Protein AF-A0A7Y1Y5A2-F1 (afdb_monomer_lite)

Foldseek 3Di:
DDPDDPPVVVVVVVVVVVVVVVVVVVVVVVVVVVLLVVLLVVLVVLVVVLVVLVVVLVPDPDPVLNVLSVVLSVLSVVLSVCSNVSNPDPVSVVSVVSSVVSNVVSVVVVVVVVPDD

pLDDT: mean 85.18, std 19.76, range [40.03, 98.5]

Structure (mmCIF, N/CA/C/O backbone):
data_AF-A0A7Y1Y5A2-F1
#
_entry.id   AF-A0A7Y1Y5A2-F1
#
loop_
_atom_site.group_PDB
_atom_site.id
_atom_site.type_symbol
_atom_site.label_atom_id
_atom_site.label_alt_id
_atom_site.label_comp_id
_atom_site.label_asym_id
_atom_site.label_entity_id
_atom_site.label_seq_id
_atom_site.pdbx_PDB_ins_code
_atom_site.Cartn_x
_atom_site.Cartn_y
_atom_site.Cartn_z
_atom_site.occupancy
_atom_site.B_iso_or_equiv
_atom_site.auth_seq_id
_atom_site.auth_comp_id
_atom_site.auth_asym_id
_atom_site.auth_atom_id
_atom_site.pdbx_PDB_model_num
ATOM 1 N N . MET A 1 1 ? 33.765 8.701 -71.298 1.00 40.91 1 MET A N 1
ATOM 2 C CA . MET A 1 1 ? 32.925 9.535 -70.404 1.00 40.91 1 MET A CA 1
ATOM 3 C C . MET A 1 1 ? 32.492 8.677 -69.219 1.00 40.91 1 MET A C 1
ATOM 5 O 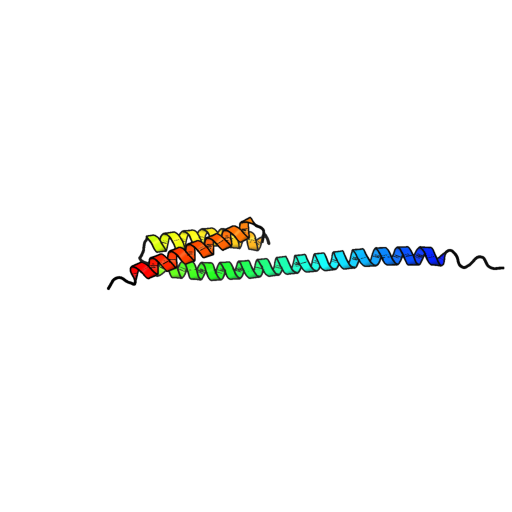O . MET A 1 1 ? 32.270 7.490 -69.402 1.00 40.91 1 MET A O 1
ATOM 9 N N . ARG A 1 2 ? 32.544 9.241 -68.010 1.00 42.41 2 ARG A N 1
ATOM 10 C CA . ARG A 1 2 ? 32.721 8.562 -66.708 1.00 42.41 2 ARG A CA 1
ATOM 11 C C . ARG A 1 2 ? 31.508 7.714 -66.248 1.00 42.41 2 ARG A C 1
ATOM 13 O O . ARG A 1 2 ? 30.408 8.260 -66.230 1.00 42.41 2 ARG A O 1
ATOM 20 N N . PRO A 1 3 ? 31.686 6.466 -65.763 1.00 47.38 3 PRO A N 1
ATOM 21 C CA . PRO A 1 3 ? 30.667 5.735 -65.011 1.00 47.38 3 PRO A CA 1
ATOM 22 C C . PRO A 1 3 ? 30.892 5.981 -63.509 1.00 47.38 3 PRO A C 1
ATOM 24 O O . PRO A 1 3 ? 31.727 5.326 -62.900 1.00 47.38 3 PRO A O 1
ATOM 27 N N . GLY A 1 4 ? 30.234 6.977 -62.907 1.00 48.69 4 GLY A N 1
ATOM 28 C CA . GLY A 1 4 ? 30.611 7.390 -61.541 1.00 48.69 4 GLY A CA 1
ATOM 29 C C . GLY A 1 4 ? 29.525 7.957 -60.633 1.00 48.69 4 GLY A C 1
ATOM 30 O O . GLY A 1 4 ? 29.872 8.477 -59.584 1.00 48.69 4 GLY A O 1
ATOM 31 N N . ILE A 1 5 ? 28.238 7.906 -60.998 1.00 48.41 5 ILE A N 1
ATOM 32 C CA . ILE A 1 5 ? 27.195 8.628 -60.232 1.00 48.41 5 ILE A CA 1
ATOM 33 C C . ILE A 1 5 ? 26.081 7.719 -59.674 1.00 48.41 5 ILE A C 1
ATOM 35 O O . ILE A 1 5 ? 25.349 8.133 -58.787 1.00 48.41 5 ILE A O 1
ATOM 39 N N . LYS A 1 6 ? 25.970 6.447 -60.086 1.00 47.44 6 LYS A N 1
ATOM 40 C CA . LYS A 1 6 ? 24.827 5.594 -59.683 1.00 47.44 6 LYS A CA 1
ATOM 41 C C . LYS A 1 6 ? 25.015 4.757 -58.407 1.00 47.44 6 LYS A C 1
ATOM 43 O O . LYS A 1 6 ? 24.038 4.204 -57.923 1.00 47.44 6 LYS A O 1
ATOM 48 N N . ILE A 1 7 ? 26.228 4.656 -57.852 1.00 48.53 7 ILE A N 1
ATOM 49 C CA . ILE A 1 7 ? 26.501 3.778 -56.690 1.00 48.53 7 ILE A CA 1
ATOM 50 C C . ILE A 1 7 ? 26.353 4.520 -55.349 1.00 48.53 7 ILE A C 1
ATOM 52 O O . ILE A 1 7 ? 26.009 3.911 -54.342 1.00 48.53 7 ILE A O 1
ATOM 56 N N . ILE A 1 8 ? 26.523 5.846 -55.324 1.00 47.47 8 ILE A N 1
ATOM 57 C CA . ILE A 1 8 ? 26.500 6.619 -54.069 1.00 47.47 8 ILE A CA 1
ATOM 58 C C . ILE A 1 8 ? 25.068 6.776 -53.515 1.00 47.47 8 ILE A C 1
ATOM 60 O O . ILE A 1 8 ? 24.879 6.887 -52.308 1.00 47.47 8 ILE A O 1
ATOM 64 N N . THR A 1 9 ? 24.036 6.703 -54.361 1.00 46.31 9 THR A N 1
ATOM 65 C CA . THR A 1 9 ? 22.643 6.928 -53.934 1.00 46.31 9 THR A CA 1
ATOM 66 C C . THR A 1 9 ? 22.047 5.762 -53.131 1.00 46.31 9 THR A C 1
ATOM 68 O O . THR A 1 9 ? 21.180 5.990 -52.295 1.00 46.31 9 THR A O 1
ATOM 71 N N . ALA A 1 10 ? 22.519 4.524 -53.321 1.00 47.31 10 ALA A N 1
ATOM 72 C CA . ALA A 1 10 ? 21.979 3.361 -52.605 1.00 47.31 10 ALA A CA 1
ATOM 73 C C . ALA A 1 10 ? 22.532 3.220 -51.172 1.00 47.31 10 ALA A C 1
ATOM 75 O O . ALA A 1 10 ? 21.812 2.792 -50.274 1.00 47.31 10 ALA A O 1
ATOM 76 N N . ALA A 1 11 ? 23.783 3.630 -50.930 1.00 49.28 11 ALA A N 1
ATOM 77 C CA . ALA A 1 11 ? 24.403 3.538 -49.605 1.00 49.28 11 ALA A CA 1
ATOM 78 C C . ALA A 1 11 ? 23.849 4.577 -48.608 1.00 49.28 11 ALA A C 1
ATOM 80 O O . ALA A 1 11 ? 23.753 4.295 -47.416 1.00 49.28 11 ALA A O 1
ATOM 81 N N . LEU A 1 12 ? 23.423 5.754 -49.087 1.00 47.47 12 LEU A N 1
ATOM 82 C CA . LEU A 1 12 ? 22.849 6.793 -48.225 1.00 47.47 12 LEU A CA 1
ATOM 83 C C . LEU A 1 12 ? 21.431 6.442 -47.733 1.00 47.47 12 LEU A C 1
ATOM 85 O O . LEU A 1 12 ? 21.041 6.849 -46.642 1.00 47.47 12 LEU A O 1
ATOM 89 N N . LEU A 1 13 ? 20.671 5.658 -48.508 1.00 46.03 13 LEU A N 1
ATOM 90 C CA . LEU A 1 13 ? 19.299 5.272 -48.157 1.00 46.03 13 LEU A CA 1
ATOM 91 C C . LEU A 1 13 ? 19.255 4.149 -47.101 1.00 46.03 13 LEU A C 1
ATOM 93 O O . LEU A 1 13 ? 18.339 4.115 -46.285 1.00 46.03 13 LEU A O 1
ATOM 97 N N . ALA A 1 14 ? 20.269 3.276 -47.058 1.00 50.94 14 ALA A N 1
ATOM 98 C CA . ALA A 1 14 ? 20.388 2.236 -46.031 1.00 50.94 14 ALA A CA 1
ATOM 99 C C . ALA A 1 14 ? 20.817 2.798 -44.659 1.00 50.94 14 ALA A C 1
ATOM 101 O O . ALA A 1 14 ? 20.332 2.343 -43.625 1.00 50.94 14 ALA A O 1
ATOM 102 N N . ALA A 1 15 ? 21.670 3.829 -44.636 1.00 51.53 15 ALA A N 1
ATOM 103 C CA . ALA A 1 15 ? 22.109 4.474 -43.394 1.00 51.53 15 ALA A CA 1
ATOM 104 C C . ALA A 1 15 ? 20.993 5.287 -42.703 1.00 51.53 15 ALA A C 1
ATOM 106 O O . ALA A 1 15 ? 20.978 5.391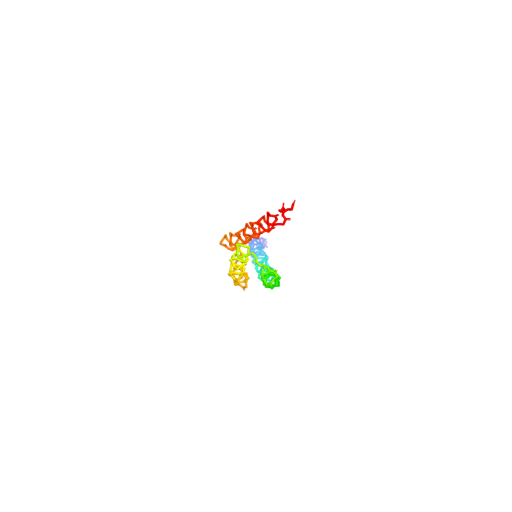 -41.479 1.00 51.53 15 ALA A O 1
ATOM 107 N N . ALA A 1 16 ? 20.026 5.814 -43.463 1.00 51.56 16 ALA A N 1
ATOM 108 C CA . ALA A 1 16 ? 18.895 6.563 -42.912 1.00 51.56 16 ALA A CA 1
ATOM 109 C C . ALA A 1 16 ? 17.858 5.672 -42.198 1.00 51.56 16 ALA A C 1
ATOM 111 O O . ALA A 1 16 ? 17.212 6.129 -41.261 1.00 51.56 16 ALA A O 1
ATOM 112 N N . MET A 1 17 ? 17.716 4.400 -42.594 1.00 51.47 17 MET A N 1
ATOM 113 C CA . MET A 1 17 ? 16.771 3.467 -41.955 1.00 51.47 17 MET A CA 1
ATOM 114 C C . MET A 1 17 ? 17.340 2.795 -40.697 1.00 51.47 17 MET A C 1
ATOM 116 O O . MET A 1 17 ? 16.584 2.466 -39.789 1.00 51.47 17 MET A O 1
ATOM 120 N N . ALA A 1 18 ? 18.665 2.648 -40.597 1.00 54.00 18 ALA A N 1
ATOM 121 C CA . ALA A 1 18 ? 19.318 2.110 -39.400 1.00 54.00 18 ALA A CA 1
ATOM 122 C C . ALA A 1 18 ? 19.344 3.110 -38.224 1.00 54.00 18 ALA A C 1
ATOM 124 O O . ALA A 1 18 ? 19.296 2.699 -37.069 1.00 54.00 18 ALA A O 1
ATOM 125 N N . GLY A 1 19 ? 19.390 4.421 -38.501 1.00 51.88 19 GLY A N 1
ATOM 126 C CA . GLY A 1 19 ? 19.444 5.459 -37.462 1.00 51.88 19 GLY A CA 1
ATOM 127 C C . GLY A 1 19 ? 18.127 5.688 -36.708 1.00 51.88 19 GLY A C 1
ATOM 128 O O . GLY A 1 19 ? 18.161 6.103 -35.554 1.00 51.88 19 GLY A O 1
ATOM 129 N N . VAL A 1 20 ? 16.977 5.396 -37.327 1.00 52.53 20 VAL A N 1
ATOM 130 C CA . VAL A 1 20 ? 15.652 5.594 -36.706 1.00 52.53 20 VAL A CA 1
ATOM 131 C C . VAL A 1 20 ? 15.326 4.481 -35.702 1.00 52.53 20 VAL A C 1
ATOM 133 O O . VAL A 1 20 ? 14.803 4.776 -34.636 1.00 52.53 20 VAL A O 1
ATOM 136 N N . GLY A 1 21 ? 15.694 3.225 -35.986 1.00 58.22 21 GLY A N 1
ATOM 137 C CA . GLY A 1 21 ? 15.420 2.097 -35.082 1.00 58.22 21 GLY A CA 1
ATOM 138 C C . GLY A 1 21 ? 16.254 2.098 -33.794 1.00 58.22 21 GLY A C 1
ATOM 139 O O . GLY A 1 21 ? 15.750 1.726 -32.743 1.00 58.22 21 GLY A O 1
ATOM 140 N N . ILE A 1 22 ? 17.508 2.564 -33.851 1.00 61.59 22 ILE A N 1
ATOM 141 C CA . ILE A 1 22 ? 18.399 2.609 -32.674 1.00 61.59 22 ILE A CA 1
ATOM 142 C C . ILE A 1 22 ? 17.979 3.716 -31.696 1.00 61.59 22 ILE A C 1
ATOM 144 O O . ILE A 1 22 ? 18.041 3.524 -30.486 1.00 61.59 22 ILE A O 1
ATOM 148 N N . ALA A 1 23 ? 17.531 4.870 -32.203 1.00 66.19 23 ALA A N 1
ATOM 149 C CA . ALA A 1 23 ? 17.055 5.962 -31.353 1.00 66.19 23 ALA A CA 1
ATOM 150 C C . ALA A 1 23 ? 15.769 5.589 -30.590 1.00 66.19 23 ALA A C 1
ATOM 152 O O . ALA A 1 23 ? 15.613 5.979 -29.436 1.00 66.19 23 ALA A O 1
ATOM 153 N N . ASP A 1 24 ? 14.883 4.815 -31.220 1.00 77.38 24 ASP A N 1
ATOM 154 C CA . ASP A 1 24 ? 13.641 4.321 -30.612 1.00 77.38 24 ASP A CA 1
ATOM 155 C C . ASP A 1 24 ? 13.923 3.244 -29.543 1.00 77.38 24 ASP A C 1
ATOM 157 O O . ASP A 1 24 ? 13.370 3.270 -28.446 1.00 77.38 24 ASP A O 1
ATOM 161 N N . GLU A 1 25 ? 14.884 2.350 -29.802 1.00 81.38 25 GLU A N 1
ATOM 162 C CA . GLU A 1 25 ? 15.299 1.319 -28.843 1.00 81.38 25 GLU A CA 1
ATOM 163 C C . GLU A 1 25 ? 15.967 1.908 -27.586 1.00 81.38 25 GLU A C 1
ATOM 165 O O . GLU A 1 25 ? 15.673 1.484 -26.466 1.00 81.38 25 GLU A O 1
ATOM 170 N N . GLU A 1 26 ? 16.846 2.902 -27.740 1.00 86.25 26 GLU A N 1
ATOM 171 C CA . GLU A 1 26 ? 17.478 3.570 -26.595 1.00 86.25 26 GLU A CA 1
ATOM 172 C C . GLU A 1 26 ? 16.468 4.389 -25.777 1.00 86.25 26 GLU A C 1
ATOM 174 O O . GLU A 1 26 ? 16.506 4.351 -24.545 1.00 86.25 26 GLU A O 1
ATOM 179 N N . ALA A 1 27 ? 15.509 5.050 -26.435 1.00 89.50 27 ALA A N 1
ATOM 180 C CA . ALA A 1 27 ? 14.418 5.742 -25.752 1.00 89.50 27 ALA A CA 1
ATOM 181 C C . ALA A 1 27 ? 13.516 4.768 -24.972 1.00 89.50 27 ALA A C 1
ATOM 183 O O . ALA A 1 27 ? 13.146 5.050 -23.830 1.00 89.50 27 ALA A O 1
ATOM 184 N N . ALA A 1 28 ? 13.207 3.598 -25.540 1.00 90.81 28 ALA A N 1
ATOM 185 C CA . ALA A 1 28 ? 12.440 2.557 -24.860 1.00 90.81 28 ALA A CA 1
ATOM 186 C C . ALA A 1 28 ? 13.176 2.012 -23.624 1.00 90.81 28 ALA A C 1
ATOM 188 O O . ALA A 1 28 ? 12.582 1.895 -22.552 1.00 90.81 28 ALA A O 1
ATOM 189 N N . LYS A 1 29 ? 14.486 1.743 -23.731 1.00 93.62 29 LYS A N 1
ATOM 190 C CA . LYS A 1 29 ? 15.318 1.322 -22.587 1.00 93.62 29 LYS A CA 1
ATOM 191 C C . LYS A 1 29 ? 15.357 2.377 -21.485 1.00 93.62 29 LYS A C 1
ATOM 193 O O . LYS A 1 29 ? 15.308 2.031 -20.307 1.00 93.62 29 LYS A O 1
ATOM 198 N N . GLU A 1 30 ? 15.461 3.654 -21.845 1.00 94.44 30 GLU A N 1
ATOM 199 C CA . GLU A 1 30 ? 15.415 4.751 -20.876 1.00 94.44 30 GLU A CA 1
ATOM 200 C C . GLU A 1 30 ? 14.043 4.837 -20.192 1.00 94.44 30 GLU A C 1
ATOM 202 O O . GLU A 1 30 ? 13.976 5.024 -18.977 1.00 94.44 30 GLU A O 1
ATOM 207 N N . GLY A 1 31 ? 12.957 4.650 -20.947 1.00 95.25 31 GLY A N 1
ATOM 208 C CA . GLY A 1 31 ? 11.596 4.590 -20.415 1.00 95.25 31 GLY A CA 1
ATOM 209 C C . GLY A 1 31 ? 11.414 3.477 -19.382 1.00 95.25 31 GLY A C 1
ATOM 210 O O . GLY A 1 31 ? 10.926 3.745 -18.287 1.00 95.25 31 GLY A O 1
ATOM 211 N N . LEU A 1 32 ? 11.880 2.262 -19.687 1.00 96.06 32 LEU A N 1
ATOM 212 C CA . LEU A 1 32 ? 11.815 1.121 -18.766 1.00 96.06 32 LEU A CA 1
ATOM 213 C C . LEU A 1 32 ? 12.616 1.366 -17.482 1.00 96.06 32 LEU A C 1
ATOM 215 O O . LEU A 1 32 ? 12.112 1.117 -16.395 1.00 96.06 32 LEU A O 1
ATOM 219 N N . LYS A 1 33 ? 13.823 1.936 -17.585 1.00 97.19 33 LYS A N 1
ATOM 220 C CA . LYS A 1 33 ? 14.625 2.291 -16.401 1.00 97.19 33 LYS A CA 1
ATOM 221 C C . LYS A 1 33 ? 13.942 3.338 -15.524 1.00 97.19 33 LYS A C 1
ATOM 223 O O . LYS A 1 33 ? 14.014 3.260 -14.304 1.00 97.19 33 LYS A O 1
ATOM 228 N N . LYS A 1 34 ? 13.307 4.346 -16.133 1.00 97.12 34 LYS A N 1
ATOM 229 C CA . LYS A 1 34 ? 12.553 5.367 -15.388 1.00 97.12 34 LYS A CA 1
ATOM 230 C C . LYS A 1 34 ? 11.355 4.764 -14.669 1.00 97.12 34 LYS A C 1
ATOM 232 O O . LYS A 1 34 ? 11.073 5.172 -13.549 1.00 97.12 34 LYS A O 1
ATOM 237 N N . HIS A 1 35 ? 10.667 3.827 -15.316 1.00 97.62 35 HIS A N 1
ATOM 238 C CA . HIS A 1 35 ? 9.555 3.098 -14.720 1.00 97.62 35 HIS A CA 1
ATOM 239 C C . HIS A 1 35 ? 10.021 2.241 -13.541 1.00 97.62 35 HIS A C 1
ATOM 241 O O . HIS A 1 35 ? 9.503 2.446 -12.456 1.00 97.62 35 HIS A O 1
ATOM 247 N N . GLU A 1 36 ? 11.071 1.432 -13.697 1.00 97.56 36 GLU A N 1
ATOM 248 C CA . GLU A 1 36 ? 11.683 0.650 -12.607 1.00 97.56 36 GLU A CA 1
ATOM 249 C C . GLU A 1 36 ? 12.040 1.523 -11.391 1.00 97.56 36 GLU A C 1
ATOM 251 O O . GLU A 1 36 ? 11.579 1.269 -10.279 1.00 97.56 36 GLU A O 1
ATOM 256 N N . VAL A 1 37 ? 12.788 2.612 -11.605 1.00 98.06 37 VAL A N 1
ATOM 257 C CA . VAL A 1 37 ? 13.172 3.535 -10.521 1.00 98.06 37 VAL A CA 1
ATOM 258 C C . VAL A 1 37 ? 11.946 4.198 -9.886 1.00 98.06 37 VAL A C 1
ATOM 260 O O . VAL A 1 37 ? 11.907 4.396 -8.672 1.00 98.06 37 VAL A O 1
ATOM 263 N N . GLY A 1 38 ? 10.952 4.565 -10.696 1.00 98.19 38 GLY A N 1
ATOM 264 C CA . GLY A 1 38 ? 9.708 5.161 -10.221 1.00 98.19 38 GLY A CA 1
ATOM 265 C C . GLY A 1 38 ? 8.885 4.195 -9.373 1.00 98.19 38 GLY A C 1
ATOM 266 O O . GLY A 1 38 ? 8.420 4.582 -8.306 1.00 98.19 38 GLY A O 1
ATOM 267 N N . SER A 1 39 ? 8.752 2.944 -9.812 1.00 98.19 39 SER A N 1
ATOM 268 C CA . SER A 1 39 ? 8.022 1.896 -9.101 1.00 98.19 39 SER A CA 1
ATOM 269 C C . SER A 1 39 ? 8.684 1.538 -7.775 1.00 98.19 39 SER A C 1
ATOM 271 O O . SER A 1 39 ? 7.990 1.485 -6.771 1.00 98.19 39 SER A O 1
ATOM 273 N N . GLN A 1 40 ? 10.015 1.411 -7.723 1.00 98.00 40 GLN A N 1
ATOM 274 C CA . GLN A 1 40 ? 10.730 1.180 -6.457 1.00 98.00 40 GLN A CA 1
ATOM 275 C C . GLN A 1 40 ? 10.600 2.351 -5.487 1.00 98.00 40 GLN A C 1
ATOM 277 O O . GLN A 1 40 ? 10.448 2.159 -4.284 1.00 98.00 40 GLN A O 1
ATOM 282 N N . LYS A 1 41 ? 10.654 3.585 -6.002 1.00 98.25 41 LYS A N 1
ATOM 283 C CA . LYS A 1 41 ? 10.420 4.770 -5.174 1.00 98.25 41 LYS A CA 1
ATOM 284 C C . LYS A 1 41 ? 9.012 4.746 -4.582 1.00 98.25 41 LYS A C 1
ATOM 286 O O . LYS A 1 41 ? 8.866 5.013 -3.397 1.00 98.25 41 LYS A O 1
ATOM 291 N N . LEU A 1 42 ? 8.008 4.411 -5.394 1.00 97.69 42 LEU A N 1
ATOM 292 C CA . LEU A 1 42 ? 6.626 4.306 -4.939 1.00 97.69 42 LEU A CA 1
ATOM 293 C C . LEU A 1 42 ? 6.439 3.154 -3.941 1.00 97.69 42 LEU A C 1
ATOM 295 O O . LEU A 1 42 ? 5.732 3.338 -2.962 1.00 97.69 42 LEU A O 1
ATOM 299 N N . ALA A 1 43 ? 7.105 2.010 -4.132 1.00 98.06 43 ALA A N 1
ATOM 300 C CA . ALA A 1 43 ? 7.095 0.904 -3.172 1.00 98.06 43 ALA A CA 1
ATOM 301 C C . ALA A 1 43 ? 7.610 1.349 -1.793 1.00 98.06 43 ALA A C 1
ATOM 303 O O . ALA A 1 43 ? 6.963 1.092 -0.784 1.00 98.06 43 ALA A O 1
ATOM 304 N N . GLY A 1 44 ? 8.722 2.092 -1.752 1.00 97.81 44 GLY A N 1
ATOM 305 C CA . GLY A 1 44 ? 9.236 2.667 -0.505 1.00 97.81 44 GLY A CA 1
ATOM 306 C C . GLY A 1 44 ? 8.272 3.665 0.146 1.00 97.81 44 GLY A C 1
ATOM 307 O O . GLY A 1 44 ? 8.113 3.657 1.359 1.00 97.81 44 GLY A O 1
ATOM 308 N N . GLU A 1 45 ? 7.580 4.486 -0.648 1.00 98.12 45 GLU A N 1
ATOM 309 C CA . GLU A 1 45 ? 6.541 5.391 -0.133 1.00 98.12 45 GLU A CA 1
ATOM 310 C C . GLU A 1 45 ? 5.325 4.627 0.427 1.00 98.12 45 GLU A C 1
ATOM 312 O O . GLU A 1 45 ? 4.735 5.065 1.412 1.00 98.12 45 GLU A O 1
ATOM 317 N N . GLN A 1 46 ? 4.957 3.484 -0.166 1.00 97.88 46 GLN A N 1
ATOM 318 C CA . GLN A 1 46 ? 3.894 2.616 0.356 1.00 97.88 46 GLN A CA 1
ATOM 319 C C . GLN A 1 46 ? 4.309 1.905 1.651 1.00 97.88 46 GLN A C 1
ATOM 321 O O . GLN A 1 46 ? 3.479 1.772 2.542 1.00 97.88 46 GLN A O 1
ATOM 326 N N . ASP A 1 47 ? 5.573 1.500 1.796 1.00 97.44 47 ASP A N 1
ATOM 327 C CA . ASP A 1 47 ? 6.107 0.940 3.050 1.00 97.44 47 ASP A CA 1
ATOM 328 C C . ASP A 1 47 ? 6.058 1.970 4.193 1.00 97.44 47 ASP A C 1
ATOM 330 O O . ASP A 1 47 ? 5.545 1.679 5.274 1.00 97.44 47 ASP A O 1
ATOM 334 N N . GLU A 1 48 ? 6.488 3.212 3.929 1.00 97.69 48 GLU A N 1
ATOM 335 C CA . GLU A 1 48 ? 6.376 4.324 4.886 1.00 97.69 48 GLU A CA 1
ATOM 336 C C . GLU A 1 48 ? 4.913 4.587 5.280 1.00 97.69 48 GLU A C 1
ATOM 338 O O . GLU A 1 48 ? 4.598 4.691 6.465 1.00 97.69 48 GLU A O 1
ATOM 343 N N . LEU A 1 49 ? 3.998 4.633 4.306 1.00 96.88 49 LEU A N 1
ATOM 344 C CA . LEU A 1 49 ? 2.573 4.826 4.580 1.00 96.88 49 LEU A CA 1
ATOM 345 C C . LEU A 1 49 ? 1.960 3.633 5.333 1.00 96.88 49 LEU A C 1
ATOM 347 O O . LEU A 1 49 ? 1.049 3.819 6.137 1.00 96.88 49 LEU A O 1
ATOM 351 N N . SER A 1 50 ? 2.440 2.412 5.091 1.00 96.38 50 SER A N 1
ATOM 352 C CA . SER A 1 50 ? 1.973 1.218 5.801 1.00 96.38 50 SER A CA 1
ATOM 353 C C . SER A 1 50 ? 2.348 1.286 7.280 1.00 96.38 50 SER A C 1
ATOM 355 O O . SER A 1 50 ? 1.550 0.889 8.127 1.00 96.38 50 SER A O 1
ATOM 357 N N . ALA A 1 51 ? 3.522 1.835 7.604 1.00 97.56 51 ALA A N 1
ATOM 358 C CA . ALA A 1 51 ? 3.909 2.097 8.987 1.00 97.56 51 ALA A CA 1
ATOM 359 C C . ALA A 1 51 ? 2.969 3.120 9.654 1.00 97.56 51 ALA A C 1
ATOM 361 O O . ALA A 1 51 ? 2.515 2.890 10.772 1.00 97.56 51 ALA A O 1
ATOM 362 N N . ASP A 1 52 ? 2.584 4.189 8.947 1.00 97.56 52 ASP A N 1
ATOM 363 C CA . ASP A 1 52 ? 1.591 5.148 9.458 1.00 97.56 52 ASP A CA 1
ATOM 364 C C . ASP A 1 52 ? 0.221 4.478 9.711 1.00 97.56 52 ASP A C 1
ATOM 366 O O . ASP A 1 52 ? -0.489 4.828 10.657 1.00 97.56 52 ASP A O 1
ATOM 370 N N . VAL A 1 53 ? -0.177 3.505 8.880 1.00 96.69 53 VAL A N 1
ATOM 371 C CA . VAL A 1 53 ? -1.410 2.725 9.089 1.00 96.69 53 VAL A CA 1
ATOM 372 C C . VAL A 1 53 ? -1.306 1.832 10.328 1.00 96.69 53 VAL A C 1
ATOM 374 O O . VAL A 1 53 ? -2.267 1.776 11.095 1.00 96.69 53 VAL A O 1
ATOM 377 N N . GLN A 1 54 ? -0.159 1.191 10.568 1.00 96.94 54 GLN A N 1
ATOM 378 C CA . GLN A 1 54 ? 0.081 0.410 11.790 1.00 96.94 54 GLN A CA 1
ATOM 379 C C . GLN A 1 54 ? -0.044 1.285 13.044 1.00 96.94 54 GLN A C 1
ATOM 381 O O . GLN A 1 54 ? -0.776 0.926 13.968 1.00 96.94 54 GLN A O 1
ATOM 386 N N . ASP A 1 55 ? 0.563 2.475 13.042 1.00 97.44 55 ASP A N 1
ATOM 387 C CA . ASP A 1 55 ? 0.425 3.441 14.138 1.00 97.44 55 ASP A CA 1
ATOM 388 C C . ASP A 1 55 ? -1.052 3.831 14.356 1.00 97.44 55 ASP A C 1
ATOM 390 O O . ASP A 1 55 ? -1.546 3.870 15.487 1.00 97.44 55 ASP A O 1
ATOM 394 N N . LEU A 1 56 ? -1.811 4.064 13.276 1.00 94.56 56 LEU A N 1
ATOM 395 C CA . LEU A 1 56 ? -3.244 4.359 13.369 1.00 94.56 56 LEU A CA 1
ATOM 396 C C . LEU A 1 56 ? -4.048 3.207 13.984 1.00 94.56 56 LEU A C 1
ATOM 398 O O . LEU A 1 56 ? -4.978 3.481 14.750 1.00 94.56 56 LEU A O 1
ATOM 402 N N . ILE A 1 57 ? -3.719 1.953 13.651 1.00 96.31 57 ILE A N 1
ATOM 403 C CA . ILE A 1 57 ? -4.340 0.752 14.229 1.00 96.31 57 ILE A CA 1
ATOM 404 C C . ILE A 1 57 ? -4.096 0.711 15.738 1.00 96.31 57 ILE A C 1
ATOM 406 O O . ILE A 1 57 ? -5.055 0.553 16.496 1.00 96.31 57 ILE A O 1
ATOM 410 N N . GLU A 1 58 ? -2.851 0.915 16.180 1.00 96.56 58 GLU A N 1
ATOM 411 C CA . GLU A 1 58 ? -2.483 0.908 17.602 1.00 96.56 58 GLU A CA 1
ATOM 412 C C . GLU A 1 58 ? -3.233 1.977 18.416 1.00 96.56 58 GLU A C 1
ATOM 414 O O . GLU A 1 58 ? -3.558 1.767 19.589 1.00 96.56 58 GLU A O 1
ATOM 419 N N . GLU A 1 59 ? -3.551 3.118 17.800 1.00 94.19 59 GLU A N 1
ATOM 420 C CA . GLU A 1 59 ? -4.318 4.196 18.428 1.00 94.19 59 GLU A CA 1
ATOM 421 C C . GLU A 1 59 ? -5.841 3.962 18.449 1.00 94.19 59 GLU A C 1
ATOM 423 O O . GLU A 1 59 ? -6.567 4.657 19.177 1.00 94.19 59 GLU A O 1
ATOM 428 N N . GLN A 1 60 ? -6.370 3.033 17.645 1.00 92.06 60 GLN A N 1
ATOM 429 C CA . GLN A 1 60 ? -7.807 2.767 17.599 1.00 92.06 60 GLN A CA 1
ATOM 430 C C . GLN A 1 60 ? -8.276 1.876 18.758 1.00 92.06 60 GLN A C 1
ATOM 432 O O . GLN A 1 60 ? -7.568 1.042 19.306 1.00 92.06 60 GLN A O 1
ATOM 437 N N . THR A 1 61 ? -9.546 2.046 19.125 1.00 92.06 61 THR A N 1
ATOM 438 C CA . THR A 1 61 ? -10.255 1.180 20.095 1.00 92.06 61 THR A CA 1
ATOM 439 C C . THR A 1 61 ? -11.559 0.620 19.534 1.00 92.06 61 THR A C 1
ATOM 441 O O . THR A 1 61 ? -12.232 -0.191 20.166 1.00 92.06 61 THR A O 1
ATOM 444 N N . ALA A 1 62 ? -11.940 1.086 18.349 1.00 94.38 62 ALA A N 1
ATOM 445 C CA . ALA A 1 62 ? -13.134 0.680 17.648 1.00 94.38 62 ALA A CA 1
ATOM 446 C C . ALA A 1 62 ? -12.805 -0.525 16.764 1.00 94.38 62 ALA A C 1
ATOM 448 O O . ALA A 1 62 ? -12.181 -0.366 15.720 1.00 94.38 62 ALA A O 1
ATOM 449 N N . GLU A 1 63 ? -13.234 -1.714 17.185 1.00 95.12 63 GLU A N 1
ATOM 450 C CA . GLU A 1 63 ? -12.982 -2.996 16.500 1.00 95.12 63 GLU A CA 1
ATOM 451 C C . GLU A 1 63 ? -13.350 -2.965 15.004 1.00 95.12 63 GLU A C 1
ATOM 453 O O . GLU A 1 63 ? -12.673 -3.551 14.166 1.00 95.12 63 GLU A O 1
ATOM 458 N N . ASP A 1 64 ? -14.413 -2.240 14.643 1.00 94.56 64 ASP A N 1
ATOM 459 C CA . ASP A 1 64 ? -14.875 -2.101 13.261 1.00 94.56 64 ASP A CA 1
ATOM 460 C C . ASP A 1 64 ? -14.009 -1.168 12.401 1.00 94.56 64 ASP A C 1
ATOM 462 O O . ASP A 1 64 ? -14.031 -1.278 11.174 1.00 94.56 64 ASP A O 1
ATOM 466 N N . VAL A 1 65 ? -13.280 -0.244 13.029 1.00 95.94 65 VAL A N 1
ATOM 467 C CA . VAL A 1 65 ? -12.285 0.617 12.377 1.00 95.94 65 VAL A CA 1
ATOM 468 C C . VAL A 1 65 ? -10.940 -0.104 12.311 1.00 95.94 65 VAL A C 1
ATOM 470 O O . VAL A 1 65 ? -10.294 -0.042 11.271 1.00 95.94 65 VAL A O 1
ATOM 473 N N . ILE A 1 66 ? -10.560 -0.825 13.372 1.00 97.06 66 ILE A N 1
ATOM 474 C CA . ILE A 1 66 ? -9.347 -1.656 13.423 1.00 97.06 66 ILE A CA 1
ATOM 475 C C . ILE A 1 66 ? -9.357 -2.664 12.275 1.00 97.06 66 ILE A C 1
ATOM 477 O O . ILE A 1 66 ? -8.450 -2.632 11.454 1.00 97.06 66 ILE A O 1
ATOM 481 N N . GLY A 1 67 ? -10.422 -3.460 12.131 1.00 97.44 67 GLY A N 1
ATOM 482 C CA . GLY A 1 67 ? -10.480 -4.475 11.073 1.00 97.44 67 GLY A CA 1
ATOM 483 C C . GLY A 1 67 ? -10.379 -3.899 9.655 1.00 97.44 67 GLY A C 1
ATOM 484 O O . GLY A 1 67 ? -9.766 -4.504 8.785 1.00 97.44 67 GLY A O 1
ATOM 485 N N . LEU A 1 68 ? -10.915 -2.696 9.412 1.00 97.94 68 LEU A N 1
ATOM 486 C CA . LEU A 1 68 ? -10.751 -2.033 8.112 1.00 97.94 68 LEU A CA 1
ATOM 487 C C . LEU A 1 68 ? -9.309 -1.590 7.855 1.00 97.94 68 LEU A C 1
ATOM 489 O O . LEU A 1 68 ? -8.864 -1.626 6.712 1.00 97.94 68 LEU A O 1
ATOM 493 N N . LEU A 1 69 ? -8.606 -1.127 8.888 1.00 98.00 69 LEU A N 1
ATOM 494 C CA . LEU A 1 69 ? -7.213 -0.708 8.769 1.00 98.00 69 LEU A CA 1
ATOM 495 C C . LEU A 1 69 ? -6.267 -1.915 8.649 1.00 98.00 69 LEU A C 1
ATOM 497 O O . LEU A 1 69 ? -5.311 -1.837 7.888 1.00 98.00 69 LEU A O 1
ATOM 501 N N . GLU A 1 70 ? -6.565 -3.038 9.307 1.00 98.19 70 GLU A N 1
ATOM 502 C CA . GLU A 1 70 ? -5.841 -4.307 9.119 1.00 98.19 70 GLU A CA 1
ATOM 503 C C . GLU A 1 70 ? -5.984 -4.827 7.676 1.00 98.19 70 GLU A C 1
ATOM 505 O O . GLU A 1 70 ? -5.002 -5.226 7.055 1.00 98.19 70 GLU A O 1
ATOM 510 N N . GLU A 1 71 ? -7.187 -4.754 7.091 1.00 98.31 71 GLU A N 1
ATOM 511 C CA . GLU A 1 71 ? -7.392 -5.084 5.670 1.00 98.31 71 GLU A CA 1
ATOM 512 C C . GLU A 1 71 ? -6.625 -4.129 4.738 1.00 98.31 71 GLU A C 1
ATOM 514 O O . GLU A 1 71 ? -6.135 -4.543 3.688 1.00 98.31 71 GLU A O 1
ATOM 519 N N . VAL A 1 72 ? -6.516 -2.845 5.098 1.00 98.25 72 VAL A N 1
ATOM 520 C CA . VAL A 1 72 ? -5.697 -1.878 4.351 1.00 98.25 72 VAL A CA 1
ATOM 521 C C . VAL A 1 72 ? -4.225 -2.280 4.388 1.00 98.25 72 VAL A C 1
ATOM 523 O O . 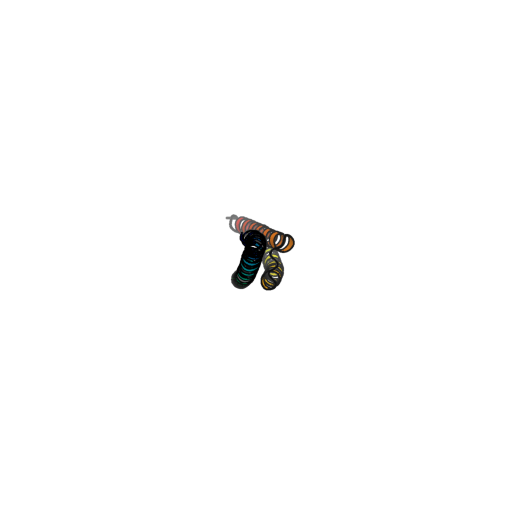VAL A 1 72 ? -3.592 -2.298 3.337 1.00 98.25 72 VAL A O 1
ATOM 526 N N . GLU A 1 73 ? -3.694 -2.628 5.560 1.00 97.94 73 GLU A N 1
ATOM 527 C CA . GLU A 1 73 ? -2.304 -3.062 5.727 1.00 97.94 73 GLU A CA 1
ATOM 528 C C . GLU A 1 73 ? -1.985 -4.306 4.879 1.00 97.94 73 GLU A C 1
ATOM 530 O O . GLU A 1 73 ? -0.969 -4.336 4.181 1.00 97.94 73 GLU A O 1
ATOM 535 N N . GLU A 1 74 ? -2.871 -5.308 4.875 1.00 98.06 74 GLU A N 1
ATOM 536 C CA . GLU A 1 74 ? -2.695 -6.526 4.073 1.00 98.06 74 GLU A CA 1
ATOM 537 C C . GLU A 1 74 ? -2.581 -6.202 2.576 1.00 98.06 74 GLU A C 1
ATOM 539 O O . GLU A 1 74 ? -1.644 -6.643 1.907 1.00 98.06 74 GLU A O 1
ATOM 544 N N . ILE A 1 75 ? -3.485 -5.366 2.056 1.00 98.38 75 ILE A N 1
ATOM 545 C CA . ILE A 1 75 ? -3.469 -4.981 0.639 1.00 98.38 75 ILE A CA 1
ATOM 546 C C . ILE A 1 75 ? -2.249 -4.104 0.327 1.00 98.38 75 ILE A C 1
ATOM 548 O O . ILE A 1 75 ? -1.642 -4.247 -0.737 1.00 98.38 75 ILE A O 1
ATOM 552 N N . MET A 1 76 ? -1.841 -3.221 1.244 1.00 98.12 76 MET A N 1
ATOM 553 C CA . MET A 1 76 ? -0.636 -2.404 1.075 1.00 98.12 76 MET A CA 1
ATOM 554 C C . MET A 1 76 ? 0.623 -3.266 0.954 1.00 98.12 76 MET A C 1
ATOM 556 O O . MET A 1 76 ? 1.453 -2.993 0.088 1.00 98.12 76 MET A O 1
ATOM 560 N N . ALA A 1 77 ? 0.742 -4.356 1.718 1.00 97.81 77 ALA A N 1
ATOM 561 C CA . ALA A 1 77 ? 1.856 -5.294 1.583 1.00 97.81 77 ALA A CA 1
ATOM 562 C C . ALA A 1 77 ? 1.906 -5.962 0.190 1.00 97.81 77 ALA A C 1
ATOM 564 O O . ALA A 1 77 ? 2.985 -6.129 -0.398 1.00 97.81 77 ALA A O 1
ATOM 565 N N . GLU A 1 78 ? 0.747 -6.312 -0.376 1.00 97.69 78 GLU A N 1
ATOM 566 C CA . GLU A 1 78 ? 0.644 -6.859 -1.736 1.00 97.69 78 GLU A CA 1
ATOM 567 C C . GLU A 1 78 ? 1.012 -5.822 -2.809 1.00 97.69 78 GLU A C 1
ATOM 569 O O . GLU A 1 78 ? 1.738 -6.132 -3.766 1.00 97.69 78 GLU A O 1
ATOM 574 N N . VAL A 1 79 ? 0.553 -4.578 -2.645 1.00 98.19 79 VAL A N 1
ATOM 575 C CA . VAL A 1 79 ? 0.870 -3.464 -3.551 1.00 98.19 79 VAL A CA 1
ATOM 576 C C . VAL A 1 79 ? 2.361 -3.150 -3.520 1.00 98.19 79 VAL A C 1
ATOM 578 O O . VAL A 1 79 ? 2.979 -3.097 -4.583 1.00 98.19 79 VAL A O 1
ATOM 581 N N . THR A 1 80 ? 2.971 -3.030 -2.339 1.00 98.00 80 THR A N 1
ATOM 582 C CA . THR A 1 80 ? 4.418 -2.808 -2.192 1.00 98.00 80 THR A CA 1
ATOM 583 C C . THR A 1 80 ? 5.217 -3.906 -2.890 1.00 98.00 80 THR A C 1
ATOM 585 O O . THR A 1 80 ? 6.106 -3.609 -3.687 1.00 98.00 80 THR A O 1
ATOM 588 N N . THR A 1 81 ? 4.833 -5.175 -2.702 1.00 97.94 81 THR A N 1
ATOM 589 C CA . THR A 1 81 ? 5.469 -6.313 -3.389 1.00 97.94 81 THR A CA 1
ATOM 590 C C . THR A 1 81 ? 5.344 -6.209 -4.914 1.00 97.94 81 THR A C 1
ATOM 592 O O . THR A 1 81 ? 6.297 -6.484 -5.648 1.00 97.94 81 THR A O 1
ATOM 595 N N . SER A 1 82 ? 4.179 -5.795 -5.414 1.00 98.19 82 SER A N 1
ATOM 596 C CA . SER A 1 82 ? 3.938 -5.623 -6.852 1.00 98.19 82 SER A CA 1
ATOM 597 C C . SER A 1 82 ? 4.808 -4.502 -7.427 1.00 98.19 82 SER A C 1
ATOM 599 O O . SER A 1 82 ? 5.496 -4.698 -8.434 1.00 98.19 82 SER A O 1
ATOM 601 N N . LEU A 1 83 ? 4.865 -3.359 -6.741 1.00 98.06 83 LEU A N 1
ATOM 602 C CA . LEU A 1 83 ? 5.670 -2.199 -7.119 1.00 98.06 83 LEU A CA 1
ATOM 603 C C . LEU A 1 83 ? 7.180 -2.481 -7.085 1.00 98.06 83 LEU A C 1
ATOM 605 O O . LEU A 1 83 ? 7.895 -2.034 -7.984 1.00 98.06 83 LEU A O 1
ATOM 609 N N . ASP A 1 84 ? 7.657 -3.290 -6.137 1.00 96.75 84 ASP A N 1
ATOM 610 C CA . ASP A 1 84 ? 9.053 -3.750 -6.078 1.00 96.75 84 ASP A CA 1
ATOM 611 C C . ASP A 1 84 ? 9.461 -4.576 -7.306 1.00 96.75 84 ASP A C 1
ATOM 613 O O . ASP A 1 84 ? 10.629 -4.589 -7.703 1.00 96.75 84 ASP A O 1
ATOM 617 N N . THR A 1 85 ? 8.492 -5.236 -7.944 1.00 96.75 85 THR A N 1
ATOM 618 C CA . THR A 1 85 ? 8.675 -5.959 -9.215 1.00 96.75 85 THR A CA 1
ATOM 619 C C . THR A 1 85 ? 8.291 -5.135 -10.449 1.00 96.75 85 THR A C 1
ATOM 621 O O . THR A 1 85 ? 8.260 -5.656 -11.565 1.00 96.75 85 THR A O 1
ATOM 624 N N . PHE A 1 86 ? 8.038 -3.838 -10.253 1.00 97.69 86 PHE A N 1
ATOM 625 C CA . PHE A 1 86 ? 7.628 -2.858 -11.261 1.00 97.69 86 PHE A CA 1
ATOM 626 C C . PHE A 1 86 ? 6.255 -3.147 -11.879 1.00 97.69 86 PHE A C 1
ATOM 628 O O . PHE A 1 86 ? 5.905 -2.583 -12.915 1.00 97.69 86 PHE A O 1
ATOM 635 N N . ASP A 1 87 ? 5.442 -4.003 -11.261 1.00 97.94 87 ASP A N 1
ATOM 636 C CA . ASP A 1 87 ? 4.089 -4.254 -11.736 1.00 97.94 87 ASP A CA 1
ATOM 637 C C . ASP A 1 87 ? 3.167 -3.104 -11.327 1.00 97.94 87 ASP A C 1
ATOM 639 O O . ASP A 1 87 ? 2.657 -3.034 -10.211 1.00 97.94 87 ASP A O 1
ATOM 643 N N . THR A 1 88 ? 2.945 -2.188 -12.266 1.00 97.00 88 THR A N 1
ATOM 644 C CA . THR A 1 88 ? 1.964 -1.100 -12.162 1.00 97.00 88 THR A CA 1
ATOM 645 C C . THR A 1 88 ? 0.740 -1.383 -13.039 1.00 97.00 88 THR A C 1
ATOM 647 O O . THR A 1 88 ? 0.171 -0.473 -13.649 1.00 97.00 88 THR A O 1
ATOM 650 N N . GLY A 1 89 ? 0.406 -2.662 -13.221 1.00 97.56 89 GLY A N 1
ATOM 651 C CA . GLY A 1 89 ? -0.697 -3.123 -14.047 1.00 97.56 89 GLY A CA 1
ATOM 652 C C . GLY A 1 89 ? -2.071 -2.892 -13.419 1.00 97.56 89 GLY A C 1
ATOM 653 O O . GLY A 1 89 ? -2.223 -2.364 -12.320 1.00 97.56 89 GLY A O 1
ATOM 654 N N . GLY A 1 90 ? -3.108 -3.325 -14.141 1.00 98.31 90 GLY A N 1
ATOM 6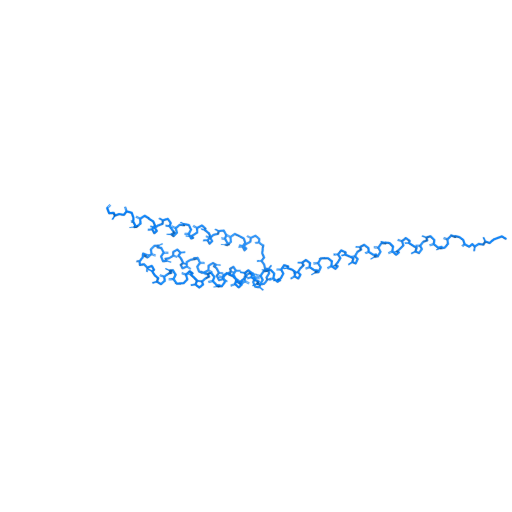55 C CA . GLY A 1 90 ? -4.499 -3.216 -13.691 1.00 98.31 90 GLY A CA 1
ATOM 656 C C . GLY A 1 90 ? -4.764 -3.787 -12.288 1.00 98.31 90 GLY A C 1
ATOM 657 O O . GLY A 1 90 ? -5.464 -3.119 -11.531 1.00 98.31 90 GLY A O 1
ATOM 658 N N . PRO A 1 91 ? -4.220 -4.965 -11.916 1.00 98.12 91 PRO A N 1
ATOM 659 C CA . PRO A 1 91 ? -4.370 -5.507 -10.565 1.00 98.12 91 PRO A CA 1
ATOM 660 C C . PRO A 1 91 ? -3.799 -4.592 -9.476 1.00 98.12 91 PRO A C 1
ATOM 662 O O . PRO A 1 91 ? -4.519 -4.287 -8.533 1.00 98.12 91 PRO A O 1
ATOM 665 N N . THR A 1 92 ? -2.573 -4.084 -9.643 1.00 98.12 92 THR A N 1
ATOM 666 C CA . THR A 1 92 ? -1.946 -3.153 -8.687 1.00 98.12 92 THR A CA 1
ATOM 667 C C . THR A 1 92 ? -2.788 -1.891 -8.505 1.00 98.12 92 THR A C 1
ATOM 669 O O . THR A 1 92 ? -3.066 -1.480 -7.386 1.00 98.12 92 THR A O 1
ATOM 672 N N . ILE A 1 93 ? -3.279 -1.311 -9.605 1.00 98.00 93 ILE A N 1
ATOM 673 C CA . ILE A 1 93 ? -4.128 -0.107 -9.569 1.00 98.00 93 ILE A CA 1
ATOM 674 C C . ILE A 1 93 ? -5.478 -0.385 -8.886 1.00 98.00 93 ILE A C 1
ATOM 676 O O . ILE A 1 93 ? -6.019 0.473 -8.185 1.00 98.00 93 ILE A O 1
ATOM 680 N N . ALA A 1 94 ? -6.053 -1.570 -9.102 1.00 98.50 94 ALA A N 1
ATOM 681 C CA . ALA A 1 94 ? -7.296 -1.967 -8.449 1.00 98.50 94 ALA A CA 1
ATOM 682 C C . ALA A 1 94 ? -7.100 -2.136 -6.936 1.00 98.50 94 ALA A C 1
ATOM 684 O O . ALA A 1 94 ? -7.925 -1.641 -6.173 1.00 98.50 94 ALA A O 1
ATOM 685 N N . ALA A 1 95 ? -5.992 -2.749 -6.515 1.00 98.31 95 ALA A N 1
ATOM 686 C CA . ALA A 1 95 ? -5.624 -2.879 -5.109 1.00 98.31 95 ALA A CA 1
ATOM 687 C C . ALA A 1 95 ? -5.390 -1.507 -4.444 1.00 98.31 95 ALA A C 1
ATOM 689 O O . ALA A 1 95 ? -5.937 -1.244 -3.378 1.00 98.31 95 ALA A O 1
ATOM 690 N N . GLU A 1 96 ? -4.690 -0.576 -5.107 1.00 97.81 96 GLU A N 1
ATOM 691 C CA . GLU A 1 96 ? -4.563 0.814 -4.630 1.00 97.81 96 GLU A CA 1
ATOM 692 C C . GLU A 1 96 ? -5.924 1.516 -4.493 1.00 97.81 96 GLU A C 1
ATOM 694 O O . GLU A 1 96 ? -6.157 2.271 -3.548 1.00 97.81 96 GLU A O 1
ATOM 699 N N . THR A 1 97 ? -6.850 1.256 -5.418 1.00 98.31 97 THR A N 1
ATOM 700 C CA . THR A 1 97 ? -8.215 1.797 -5.333 1.00 98.31 97 THR A CA 1
ATOM 701 C C . THR A 1 97 ? -8.952 1.226 -4.123 1.00 98.31 97 THR A C 1
ATOM 703 O O . THR A 1 97 ? -9.598 1.974 -3.391 1.00 98.31 97 THR A O 1
ATOM 706 N N . GLU A 1 98 ? -8.820 -0.076 -3.876 1.00 98.12 98 GLU A N 1
ATOM 707 C CA . GLU A 1 98 ? -9.424 -0.741 -2.723 1.00 98.12 98 GLU A CA 1
ATOM 708 C C . GLU A 1 98 ? -8.871 -0.205 -1.393 1.00 98.12 98 GLU A C 1
ATOM 710 O O . GLU A 1 98 ? -9.654 0.080 -0.484 1.00 98.12 98 GLU A O 1
ATOM 715 N N . ILE A 1 99 ? -7.557 0.039 -1.301 1.00 98.06 99 ILE A N 1
ATOM 716 C CA . ILE A 1 99 ? -6.928 0.709 -0.149 1.00 98.06 99 ILE A CA 1
ATOM 717 C C . ILE A 1 99 ? -7.625 2.047 0.140 1.00 98.06 99 ILE A C 1
ATOM 719 O O . ILE A 1 99 ? -8.050 2.304 1.269 1.00 98.06 99 ILE A O 1
ATOM 723 N N . ILE A 1 100 ? -7.805 2.892 -0.881 1.00 97.44 100 ILE A N 1
ATOM 724 C CA . ILE A 1 100 ? -8.450 4.206 -0.731 1.00 97.44 100 ILE A CA 1
ATOM 725 C C . ILE A 1 100 ? -9.900 4.062 -0.249 1.00 97.44 100 ILE A C 1
ATOM 727 O O . ILE A 1 100 ? -10.341 4.811 0.628 1.00 97.44 100 ILE A O 1
ATOM 731 N N . GLU A 1 101 ? -10.652 3.114 -0.809 1.00 98.12 101 GLU A N 1
ATOM 732 C CA . GLU A 1 101 ? -12.049 2.874 -0.439 1.00 98.12 101 GLU A CA 1
ATOM 733 C C . GLU A 1 101 ? -12.186 2.418 1.020 1.00 98.12 101 GLU A C 1
ATOM 735 O O . GLU A 1 101 ? -13.032 2.948 1.751 1.00 98.12 101 GLU A O 1
ATOM 740 N N . LYS A 1 102 ? -11.323 1.506 1.478 1.00 97.44 102 LYS A N 1
ATOM 741 C CA . LYS A 1 102 ? -11.327 1.025 2.866 1.00 97.44 102 LYS A CA 1
ATOM 742 C C . LYS A 1 102 ? -10.886 2.098 3.858 1.00 97.44 102 LYS A C 1
ATOM 744 O O . LYS A 1 102 ? -11.545 2.270 4.884 1.00 97.44 102 LYS A O 1
ATOM 749 N N . ILE A 1 103 ? -9.858 2.891 3.537 1.00 96.06 103 ILE A N 1
ATOM 750 C CA . ILE A 1 103 ? -9.462 4.053 4.355 1.00 96.06 103 ILE A CA 1
ATOM 751 C C . ILE A 1 103 ? -10.630 5.040 4.477 1.00 96.06 103 ILE A C 1
ATOM 753 O O . ILE A 1 103 ? -10.922 5.544 5.566 1.00 96.06 103 ILE A O 1
ATOM 757 N N . PHE A 1 104 ? -11.338 5.309 3.376 1.00 96.19 104 PHE A N 1
ATOM 758 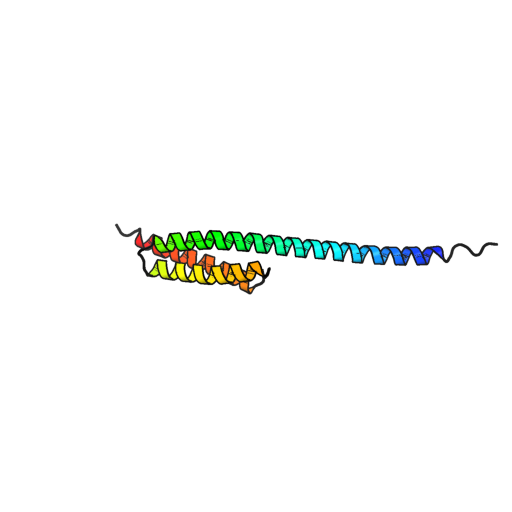C CA . PHE A 1 104 ? -12.513 6.176 3.398 1.00 96.19 104 PHE A CA 1
ATOM 759 C C . PHE A 1 104 ? -13.636 5.605 4.276 1.00 96.19 104 PHE A C 1
ATOM 761 O O . PHE A 1 104 ? -14.257 6.345 5.049 1.00 96.19 104 PHE A O 1
ATOM 768 N N . GLU A 1 105 ? -13.895 4.298 4.202 1.00 96.38 105 GLU A N 1
ATOM 769 C CA . GLU A 1 105 ? -14.863 3.632 5.072 1.00 96.38 105 GLU A CA 1
ATOM 770 C C . GLU A 1 105 ? -14.459 3.729 6.552 1.00 96.38 105 GLU A C 1
ATOM 772 O O . GLU A 1 105 ? -15.292 4.097 7.388 1.00 96.38 105 GLU A O 1
ATOM 777 N N . ALA A 1 106 ? -13.184 3.487 6.870 1.00 94.75 106 ALA A N 1
ATOM 778 C CA . ALA A 1 106 ? -12.641 3.568 8.224 1.00 94.75 106 ALA A CA 1
ATOM 779 C C . ALA A 1 106 ? -12.802 4.983 8.795 1.00 94.75 106 ALA A C 1
ATOM 781 O O . ALA A 1 106 ? -13.348 5.173 9.888 1.00 94.75 106 ALA A O 1
ATOM 782 N N . ALA A 1 107 ? -12.438 6.000 8.009 1.00 93.81 107 ALA A N 1
ATOM 783 C CA . ALA A 1 107 ? -12.615 7.403 8.368 1.00 93.81 107 ALA A CA 1
ATOM 784 C C . ALA A 1 107 ? -14.094 7.751 8.611 1.00 93.81 107 ALA A C 1
ATOM 786 O O . ALA A 1 107 ? -14.435 8.435 9.585 1.00 93.81 107 ALA A O 1
ATOM 787 N N . ARG A 1 108 ? -14.999 7.247 7.764 1.00 94.00 108 ARG A N 1
ATOM 788 C CA . ARG A 1 108 ? -16.440 7.454 7.925 1.00 94.00 108 ARG A CA 1
ATOM 789 C C . ARG A 1 108 ? -16.959 6.815 9.216 1.00 94.00 108 ARG A C 1
ATOM 791 O O . ARG A 1 108 ? -17.687 7.494 9.942 1.00 94.00 108 ARG A O 1
ATOM 798 N N . LYS A 1 109 ? -16.588 5.572 9.535 1.00 91.75 109 LYS A N 1
ATOM 799 C CA . LYS A 1 109 ? -17.007 4.898 10.781 1.00 91.75 109 LYS A CA 1
ATOM 800 C C . LYS A 1 109 ? -16.498 5.631 12.023 1.00 91.75 109 LYS A C 1
ATOM 802 O O . LYS A 1 109 ? -17.293 5.976 12.900 1.00 91.75 109 LYS A O 1
ATOM 807 N N . ARG A 1 110 ? -15.218 6.014 12.034 1.00 88.38 110 ARG A N 1
ATOM 808 C CA . ARG A 1 110 ? -14.615 6.813 13.114 1.00 88.38 110 ARG A CA 1
ATOM 809 C C . ARG A 1 110 ? -15.342 8.148 13.330 1.00 88.38 110 ARG A C 1
ATOM 811 O O . ARG A 1 110 ? -15.595 8.555 14.467 1.00 88.38 110 ARG A O 1
ATOM 818 N N . SER A 1 111 ? -15.741 8.823 12.248 1.00 87.19 111 SER A N 1
ATOM 819 C CA . SER A 1 111 ? -16.494 10.085 12.334 1.00 87.19 111 SER A CA 1
ATOM 820 C C . SER A 1 111 ? -17.881 9.916 12.971 1.00 87.19 111 SER A C 1
ATOM 822 O O . SER A 1 111 ? -18.331 10.787 13.713 1.00 87.19 111 SER A O 1
ATOM 824 N N . GLN A 1 112 ? -18.542 8.779 12.734 1.00 82.81 112 GLN A N 1
ATOM 825 C CA . GLN A 1 112 ? -19.861 8.478 13.293 1.00 82.81 112 GLN A CA 1
ATOM 826 C C . GLN A 1 112 ? -19.789 8.164 14.791 1.00 82.81 112 GLN A C 1
ATOM 828 O O . GLN A 1 112 ? -20.686 8.553 15.535 1.00 82.81 112 GLN A O 1
ATOM 833 N N . GLN A 1 113 ? -18.705 7.531 15.247 1.00 69.88 113 GLN A N 1
ATOM 834 C CA . GLN A 1 113 ? -18.455 7.281 16.672 1.00 69.88 113 GLN A CA 1
ATOM 835 C C . GLN A 1 113 ? -18.140 8.571 17.448 1.00 69.88 113 GLN A C 1
ATOM 837 O O . GLN A 1 113 ? -18.516 8.706 18.609 1.00 69.88 113 GLN A O 1
ATOM 842 N N . SER A 1 114 ? -17.516 9.552 16.791 1.00 61.25 114 SER A N 1
ATOM 843 C CA . SER A 1 114 ? -17.130 10.837 17.396 1.00 61.25 114 SER A CA 1
ATOM 844 C C . SER A 1 114 ? -18.286 11.851 17.513 1.00 61.25 114 SER A C 1
ATOM 846 O O . SER A 1 114 ? -18.134 12.878 18.168 1.00 61.25 114 SER A O 1
ATOM 848 N N . GLY A 1 115 ? -19.432 11.596 16.867 1.00 55.97 115 GLY A N 1
ATOM 849 C CA . GLY A 1 115 ? -20.575 12.520 16.772 1.00 55.97 115 GLY A CA 1
ATOM 850 C C . GLY A 1 115 ? -21.717 12.279 17.770 1.00 55.97 115 GLY A C 1
ATOM 851 O O . GLY A 1 115 ? -22.786 12.867 17.614 1.00 55.97 115 GLY A O 1
ATOM 852 N N . GLY A 1 116 ? -21.528 11.402 18.758 1.00 43.53 116 GLY A N 1
ATOM 853 C CA . GLY A 1 116 ? -22.529 11.063 19.774 1.00 43.53 116 GLY A CA 1
ATOM 854 C C . GLY A 1 116 ? -22.312 11.774 21.112 1.00 43.53 116 GLY A C 1
ATOM 855 O O . GLY A 1 116 ? -21.907 11.129 22.075 1.00 43.53 116 GLY A O 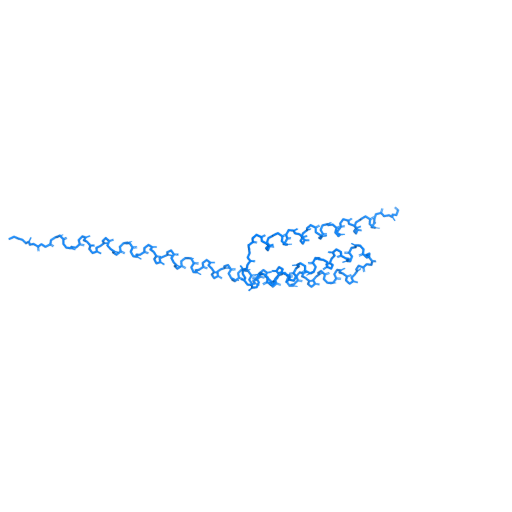1
ATOM 856 N N . THR A 1 117 ? -22.602 13.076 21.188 1.00 40.03 117 THR A N 1
ATOM 857 C CA . THR A 1 117 ? -22.778 13.817 22.456 1.00 40.03 117 THR A CA 1
ATOM 858 C C . THR A 1 117 ? -24.000 14.712 22.388 1.00 40.03 117 THR A C 1
ATOM 860 O O . THR A 1 117 ? -24.091 15.460 21.388 1.00 40.03 117 THR A O 1
#

Sequence (117 aa):
MRPGIKIITAALLAAAMAGVGIADEEAAKEGLKKHEVGSQKLAGEQDELSADVQDLIEEQTAEDVIGLLEEVEEIMAEVTTSLDTFDTGGPTIAAETEIIEKIFEAARKRSQQSGGT

Radius of gyration: 27.19 Å; chains: 1; bounding box: 56×21×93 Å

Secondary structure (DSSP, 8-state):
----SSSHHHHHHHHHHHHHHHHHHHHHHHHHHHHHHHHHHHHHHHHHHHHHHHHHHHH---HHHHHHHHHHHHHHHHHHHHHHTT--SHHHHHHHHHHHHHHHHHHHHHHHHTT--